Protein AF-A0AAD5LZR6-F1 (afdb_monomer_lite)

Sequence (136 aa):
MAESAGSSNFSVKAETAQLLGVPLQDGDALDEGQDKSFVRVVYGVLVENWEAWSNVLRLIKARTTTKQEEDFILHALRSVRGGDTVVRTYISQAIQFASQFKKRSLVKQLEGLRRELSPARVDGSPRKPAPIKTTD

Radius of gyration: 21.36 Å; chains: 1; bounding box: 67×51×61 Å

Structure (mmCIF, N/CA/C/O backbone):
data_AF-A0AAD5LZR6-F1
#
_entry.id   AF-A0AAD5LZR6-F1
#
loop_
_atom_site.group_PDB
_atom_site.id
_atom_site.type_symbol
_atom_site.label_atom_id
_atom_site.label_alt_id
_atom_site.label_comp_id
_atom_site.label_asym_id
_atom_site.label_entity_id
_atom_site.label_seq_id
_atom_site.pdbx_PDB_ins_code
_atom_site.Cartn_x
_atom_site.Cartn_y
_atom_site.Cartn_z
_atom_site.occupancy
_atom_site.B_iso_or_equiv
_atom_site.auth_seq_id
_atom_site.auth_comp_id
_atom_site.auth_asym_id
_atom_site.auth_atom_id
_atom_site.pdbx_PDB_model_num
ATOM 1 N N . MET A 1 1 ? 40.671 -14.059 -6.124 1.00 38.19 1 MET A N 1
ATOM 2 C CA . MET A 1 1 ? 39.637 -14.626 -5.233 1.00 38.19 1 MET A CA 1
ATOM 3 C C . MET A 1 1 ? 38.531 -13.585 -5.131 1.00 38.19 1 MET A C 1
ATOM 5 O O . MET A 1 1 ? 38.634 -12.677 -4.322 1.00 38.19 1 MET A O 1
ATOM 9 N N . ALA A 1 2 ? 37.591 -13.593 -6.076 1.00 47.00 2 ALA A N 1
ATOM 10 C CA . ALA A 1 2 ? 36.670 -12.476 -6.285 1.00 47.00 2 ALA A CA 1
ATOM 11 C C . ALA A 1 2 ? 35.298 -12.969 -6.753 1.00 47.00 2 ALA A C 1
ATOM 13 O O . ALA A 1 2 ? 34.843 -12.557 -7.804 1.00 47.00 2 ALA A O 1
ATOM 14 N N . GLU A 1 3 ? 34.642 -13.856 -6.005 1.00 46.31 3 GLU A N 1
ATOM 15 C CA . GLU A 1 3 ? 33.280 -14.293 -6.338 1.00 46.31 3 GLU A CA 1
ATOM 16 C C . GLU A 1 3 ? 32.497 -14.571 -5.053 1.00 46.31 3 GLU A C 1
ATOM 18 O O . GLU A 1 3 ? 32.676 -15.601 -4.415 1.00 46.31 3 GLU A O 1
ATOM 23 N N . SER A 1 4 ? 31.671 -13.606 -4.634 1.00 43.00 4 SER A N 1
ATOM 24 C CA . SER A 1 4 ? 30.551 -13.844 -3.699 1.00 43.00 4 SER A CA 1
ATOM 25 C C . SER A 1 4 ? 29.595 -12.641 -3.601 1.00 43.00 4 SER A C 1
ATOM 27 O O . SER A 1 4 ? 28.419 -12.798 -3.294 1.00 43.00 4 SER A O 1
ATOM 29 N N . ALA A 1 5 ? 30.043 -11.424 -3.940 1.00 45.84 5 ALA A N 1
ATOM 30 C CA . ALA A 1 5 ? 29.214 -10.216 -3.809 1.00 45.84 5 ALA A CA 1
ATOM 31 C C . ALA A 1 5 ? 28.156 -10.018 -4.924 1.00 45.84 5 ALA A C 1
ATOM 33 O O . ALA A 1 5 ? 27.220 -9.240 -4.745 1.00 45.84 5 ALA A O 1
ATOM 34 N N . GLY A 1 6 ? 28.282 -10.695 -6.073 1.00 41.94 6 GLY A N 1
ATOM 35 C CA . GLY A 1 6 ? 27.325 -10.578 -7.188 1.00 41.94 6 GLY A CA 1
ATOM 36 C C . GLY A 1 6 ? 26.045 -11.400 -6.994 1.00 41.94 6 GLY A C 1
ATOM 37 O O . GLY A 1 6 ? 24.955 -10.938 -7.323 1.00 41.94 6 GLY A O 1
ATOM 38 N N . SER A 1 7 ? 26.167 -12.584 -6.388 1.00 44.84 7 SER A N 1
ATOM 39 C CA . SER A 1 7 ? 25.058 -13.535 -6.216 1.00 44.84 7 SER A CA 1
ATOM 40 C C . SER A 1 7 ? 23.994 -13.029 -5.233 1.00 44.84 7 SER A C 1
ATOM 42 O O . SER A 1 7 ? 22.795 -13.123 -5.492 1.00 44.84 7 SER A O 1
ATOM 44 N N . SER A 1 8 ? 24.414 -12.383 -4.141 1.00 48.88 8 SER A N 1
ATOM 45 C CA . SER A 1 8 ? 23.493 -11.834 -3.138 1.00 48.88 8 SER A CA 1
ATOM 46 C C . SER A 1 8 ? 22.692 -10.634 -3.655 1.00 48.88 8 SER A C 1
ATOM 48 O O . SER A 1 8 ? 21.490 -10.545 -3.416 1.00 48.88 8 SER A O 1
ATOM 50 N N . ASN A 1 9 ? 23.320 -9.734 -4.416 1.00 46.69 9 ASN A N 1
ATOM 51 C CA . ASN A 1 9 ? 22.634 -8.583 -5.010 1.00 46.69 9 ASN A CA 1
ATOM 52 C C . ASN A 1 9 ? 21.669 -8.996 -6.127 1.00 46.69 9 ASN A C 1
ATOM 54 O O . ASN A 1 9 ? 20.593 -8.412 -6.249 1.00 46.69 9 ASN A O 1
ATOM 58 N N . PHE A 1 10 ? 22.030 -10.011 -6.917 1.00 49.50 10 PHE A N 1
ATOM 59 C CA . PHE A 1 10 ? 21.126 -10.602 -7.899 1.00 49.50 10 PHE A CA 1
ATOM 60 C C . PHE A 1 10 ? 19.915 -11.246 -7.214 1.00 49.50 10 PHE A C 1
ATOM 62 O O . PHE A 1 10 ? 18.789 -11.007 -7.634 1.00 49.50 10 PHE A O 1
ATOM 69 N N . SER A 1 11 ? 20.123 -11.953 -6.096 1.00 54.47 11 SER A N 1
ATOM 70 C CA . SER A 1 11 ? 19.040 -12.544 -5.301 1.00 54.47 11 SER A CA 1
ATOM 71 C C . SER A 1 11 ? 18.054 -11.495 -4.778 1.00 54.47 11 SER A C 1
ATOM 73 O O . SER A 1 11 ? 16.852 -11.670 -4.935 1.00 54.47 11 SER A O 1
ATOM 75 N N . VAL A 1 12 ? 18.531 -10.381 -4.209 1.00 54.06 12 VAL A N 1
ATOM 76 C CA . VAL A 1 12 ? 17.652 -9.314 -3.687 1.00 54.06 12 VAL A CA 1
ATOM 77 C C . VAL A 1 12 ? 16.906 -8.596 -4.817 1.00 54.06 12 VAL A C 1
ATOM 79 O O . VAL A 1 12 ? 15.724 -8.269 -4.679 1.00 54.06 12 VAL A O 1
ATOM 82 N N . LYS A 1 13 ? 17.566 -8.369 -5.961 1.00 57.88 13 LYS A N 1
ATOM 83 C CA . LYS A 1 13 ? 16.939 -7.784 -7.156 1.00 57.88 13 LYS A CA 1
ATOM 84 C C . LYS A 1 13 ? 15.879 -8.710 -7.752 1.00 57.88 13 LYS A C 1
ATOM 86 O O . LYS A 1 13 ? 14.790 -8.236 -8.052 1.00 57.88 13 LYS A O 1
ATOM 91 N N . ALA A 1 14 ? 16.171 -10.003 -7.876 1.00 58.84 14 ALA A N 1
ATOM 92 C CA . ALA A 1 14 ? 15.251 -11.021 -8.374 1.00 58.84 14 ALA A CA 1
ATOM 93 C C . ALA A 1 14 ? 14.060 -11.235 -7.424 1.00 58.84 14 ALA A C 1
ATOM 95 O O . ALA A 1 14 ? 12.917 -11.348 -7.860 1.00 58.84 14 ALA A O 1
ATOM 96 N N . GLU A 1 15 ? 14.293 -11.208 -6.114 1.00 57.34 15 GLU A N 1
ATOM 97 C CA . GLU A 1 15 ? 13.223 -11.283 -5.122 1.00 57.34 15 GLU A CA 1
ATOM 98 C C . GLU A 1 15 ? 12.314 -10.054 -5.216 1.00 57.34 15 GLU A C 1
ATOM 100 O O . GLU A 1 15 ? 11.104 -10.202 -5.339 1.00 57.34 15 GLU A O 1
ATOM 105 N N . THR A 1 16 ? 12.883 -8.845 -5.278 1.00 58.16 16 THR A N 1
ATOM 106 C CA . THR A 1 16 ? 12.128 -7.587 -5.437 1.00 58.16 16 THR A CA 1
ATOM 107 C C . THR A 1 16 ? 11.372 -7.536 -6.772 1.00 58.16 16 THR A C 1
ATOM 109 O O . THR A 1 16 ? 10.249 -7.039 -6.831 1.00 58.16 16 THR A O 1
ATOM 112 N N . ALA A 1 17 ? 11.962 -8.084 -7.835 1.00 58.69 17 ALA A N 1
ATOM 113 C CA . ALA A 1 17 ? 11.369 -8.222 -9.161 1.00 58.69 17 ALA A CA 1
ATOM 114 C C . ALA A 1 17 ? 10.127 -9.108 -9.163 1.00 58.69 17 ALA A C 1
ATOM 116 O O . ALA A 1 17 ? 9.068 -8.678 -9.619 1.00 58.69 17 ALA A O 1
ATOM 117 N N . GLN A 1 18 ? 10.249 -10.322 -8.613 1.00 61.00 18 GLN A N 1
ATOM 118 C CA . GLN A 1 18 ? 9.121 -11.230 -8.430 1.00 61.00 18 GLN A CA 1
ATOM 119 C C . GLN A 1 18 ? 8.074 -10.608 -7.520 1.00 61.00 18 GLN A C 1
ATOM 121 O O . GLN A 1 18 ? 6.880 -10.726 -7.788 1.00 61.00 18 GLN A O 1
ATOM 126 N N . LEU A 1 19 ? 8.516 -9.899 -6.477 1.00 59.97 19 LEU A N 1
ATOM 127 C CA . LEU A 1 19 ? 7.617 -9.221 -5.566 1.00 59.97 19 LEU A CA 1
ATOM 128 C C . LEU A 1 19 ? 6.781 -8.191 -6.316 1.00 59.97 19 LEU A C 1
ATOM 130 O O . LEU A 1 19 ? 5.572 -8.208 -6.173 1.00 59.97 19 LEU A O 1
ATOM 134 N N . LEU A 1 20 ? 7.380 -7.357 -7.166 1.00 58.91 20 LEU A N 1
ATOM 135 C CA . LEU A 1 20 ? 6.686 -6.375 -8.014 1.00 58.91 20 LEU A CA 1
ATOM 136 C C .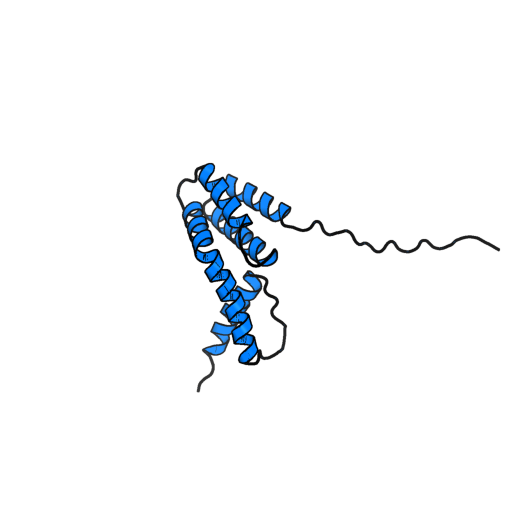 LEU A 1 20 ? 6.034 -7.000 -9.268 1.00 58.91 20 LEU A C 1
ATOM 138 O O . LEU A 1 20 ? 5.424 -6.291 -10.067 1.00 58.91 20 LEU A O 1
ATOM 142 N N . GLY A 1 21 ? 6.167 -8.322 -9.421 1.00 52.91 21 GLY A N 1
ATOM 143 C CA . GLY A 1 21 ? 5.734 -9.155 -10.540 1.00 52.91 21 GLY A CA 1
ATOM 144 C C . GLY A 1 21 ? 6.173 -8.655 -11.912 1.00 52.91 21 GLY A C 1
ATOM 145 O O . GLY A 1 21 ? 5.437 -8.739 -12.898 1.00 52.91 21 GLY A O 1
ATOM 146 N N . VAL A 1 22 ? 7.409 -8.167 -11.960 1.00 58.50 22 VAL A N 1
ATOM 147 C CA . VAL A 1 22 ? 8.140 -7.986 -13.206 1.00 58.50 22 VAL A CA 1
ATOM 148 C C . VAL A 1 22 ? 8.670 -9.366 -13.618 1.00 58.50 22 VAL A C 1
ATOM 150 O O . VAL A 1 22 ? 9.340 -10.013 -12.809 1.00 58.50 22 VAL A O 1
ATOM 153 N N . PRO A 1 23 ? 8.352 -9.863 -14.828 1.00 53.41 23 PRO A N 1
ATOM 154 C CA . PRO A 1 23 ? 8.789 -11.182 -15.262 1.00 53.41 23 PRO A CA 1
ATOM 155 C C . PRO A 1 23 ? 10.317 -11.223 -15.356 1.00 53.41 23 PRO A C 1
ATOM 157 O O . PRO A 1 23 ? 10.922 -10.474 -16.120 1.00 53.41 23 PRO A O 1
ATOM 160 N N . LEU A 1 24 ? 10.927 -12.109 -14.573 1.00 54.97 24 LEU A N 1
ATOM 161 C CA . LEU A 1 24 ? 12.315 -12.515 -14.746 1.00 54.97 24 LEU A CA 1
ATOM 162 C C . LEU A 1 24 ? 12.316 -13.606 -15.818 1.00 54.97 24 LEU A C 1
ATOM 164 O O . LEU A 1 24 ? 11.657 -14.627 -15.639 1.00 54.97 24 LEU A O 1
ATOM 168 N N . GLN A 1 25 ? 12.975 -13.383 -16.953 1.00 53.47 25 GLN A N 1
ATOM 169 C CA . GLN A 1 25 ? 13.182 -14.465 -17.913 1.00 53.47 25 GLN A CA 1
ATOM 170 C C . GLN A 1 25 ? 14.201 -15.442 -17.324 1.00 53.47 25 GLN A C 1
ATOM 172 O O . GLN A 1 25 ? 15.326 -15.057 -17.005 1.00 53.47 25 GLN A O 1
ATOM 177 N N . ASP A 1 26 ? 13.786 -16.696 -17.148 1.00 49.09 26 ASP A N 1
ATOM 178 C CA . ASP A 1 26 ? 14.670 -17.777 -16.732 1.00 49.09 26 ASP A CA 1
ATOM 179 C C . ASP A 1 26 ? 15.717 -18.024 -17.825 1.00 49.09 26 ASP A C 1
ATOM 181 O O . ASP A 1 26 ? 15.388 -18.450 -18.932 1.00 49.09 26 ASP A O 1
ATOM 185 N N . GLY A 1 27 ? 16.987 -17.799 -17.495 1.00 45.69 27 GLY A N 1
ATOM 186 C CA . GLY A 1 27 ? 18.091 -18.457 -18.191 1.00 45.69 27 GLY A CA 1
ATOM 187 C C . GLY A 1 27 ? 18.914 -17.637 -19.176 1.00 45.69 27 GLY A C 1
ATOM 188 O O . GLY A 1 27 ? 19.779 -18.237 -19.806 1.00 45.69 27 GLY A O 1
ATOM 189 N N . ASP A 1 28 ? 18.743 -16.320 -19.276 1.00 39.72 28 ASP A N 1
ATOM 190 C CA . ASP A 1 28 ? 19.731 -15.493 -19.975 1.00 39.72 28 ASP A CA 1
ATOM 191 C C . ASP A 1 28 ? 20.542 -14.708 -18.951 1.00 39.72 28 ASP A C 1
ATOM 193 O O . ASP A 1 28 ? 19.991 -14.025 -18.081 1.00 39.72 28 ASP A O 1
ATOM 197 N N . ALA A 1 29 ? 21.866 -14.836 -19.018 1.00 45.78 29 ALA A N 1
ATOM 198 C CA . ALA A 1 29 ? 22.741 -13.887 -18.360 1.00 45.78 29 ALA A CA 1
ATOM 199 C C . ALA A 1 29 ? 22.366 -12.517 -18.931 1.00 45.78 29 ALA A C 1
ATOM 201 O O . ALA A 1 29 ? 22.674 -12.233 -20.085 1.00 45.78 29 ALA A O 1
ATOM 202 N N . LEU A 1 30 ? 21.615 -11.724 -18.156 1.00 45.47 30 LEU A N 1
ATOM 203 C CA . LEU A 1 30 ? 21.194 -10.384 -18.540 1.00 45.47 30 LEU A CA 1
ATOM 204 C C . LEU A 1 30 ? 22.454 -9.611 -18.912 1.00 45.47 30 LEU A C 1
ATOM 206 O O . LEU A 1 30 ? 23.232 -9.217 -18.043 1.00 45.47 30 LEU A O 1
ATOM 210 N N . ASP A 1 31 ? 22.654 -9.438 -20.216 1.00 44.50 31 ASP A N 1
ATOM 211 C CA . ASP A 1 31 ? 23.686 -8.584 -20.776 1.00 44.50 31 ASP A CA 1
ATOM 212 C C . ASP A 1 31 ? 23.640 -7.241 -20.027 1.00 44.50 31 ASP A C 1
ATOM 214 O O . ASP A 1 31 ? 22.550 -6.721 -19.752 1.00 44.50 31 ASP A O 1
ATOM 218 N N . GLU A 1 32 ? 24.790 -6.679 -19.640 1.00 49.16 32 GLU A N 1
ATOM 219 C CA . GLU A 1 32 ? 24.881 -5.512 -18.736 1.00 49.16 32 GLU A CA 1
ATOM 220 C C . GLU A 1 32 ? 24.040 -4.299 -19.205 1.00 49.16 32 GLU A C 1
ATOM 222 O O . GLU A 1 32 ? 23.767 -3.376 -18.428 1.00 49.16 32 GLU A O 1
ATOM 227 N N . GLY A 1 33 ? 23.620 -4.275 -20.475 1.00 49.25 33 GLY A N 1
ATOM 228 C CA . GLY A 1 33 ? 22.672 -3.314 -21.040 1.00 49.25 33 GLY A CA 1
ATOM 229 C C . GLY A 1 33 ? 21.200 -3.535 -20.654 1.00 49.25 33 GLY A C 1
ATOM 230 O O . GLY A 1 33 ? 20.494 -2.556 -20.397 1.00 49.25 33 GLY A O 1
ATOM 231 N N . GLN A 1 34 ? 20.722 -4.781 -20.565 1.00 46.78 34 GLN A N 1
ATOM 232 C CA . GLN A 1 34 ? 19.340 -5.097 -20.176 1.00 46.78 34 GLN A CA 1
ATOM 233 C C . GLN A 1 34 ? 19.130 -5.042 -18.662 1.00 46.78 34 GLN A C 1
ATOM 235 O O . GLN A 1 34 ? 18.085 -4.564 -18.213 1.00 46.78 34 GLN A O 1
ATOM 240 N N . ASP A 1 35 ? 20.142 -5.411 -17.873 1.00 50.03 35 ASP A N 1
ATOM 241 C CA . ASP A 1 35 ? 20.082 -5.329 -16.408 1.00 50.03 35 ASP A CA 1
ATOM 242 C C . ASP A 1 35 ? 19.899 -3.868 -15.936 1.00 50.03 35 ASP A C 1
ATOM 244 O O . ASP A 1 35 ? 19.128 -3.568 -15.023 1.00 50.03 35 ASP A O 1
ATOM 248 N N . LYS A 1 36 ? 20.498 -2.901 -16.651 1.00 52.84 36 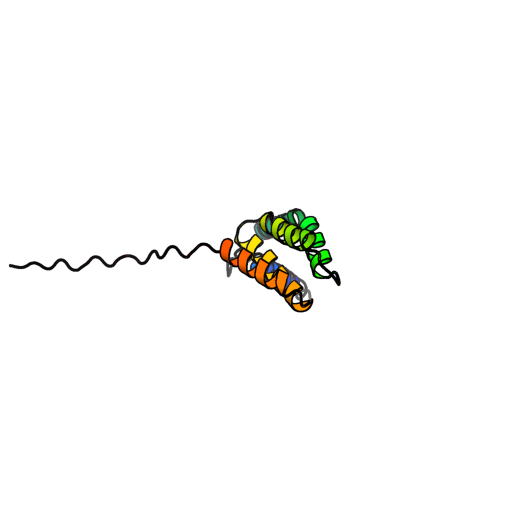LYS A N 1
ATOM 249 C CA . LYS A 1 36 ? 20.284 -1.459 -16.416 1.00 52.84 36 LYS A CA 1
ATOM 250 C C . LYS A 1 36 ? 18.855 -1.012 -16.729 1.00 52.84 36 LYS A C 1
ATOM 252 O O . LYS A 1 36 ? 18.336 -0.139 -16.034 1.00 52.84 36 LYS A O 1
ATOM 257 N N . SER A 1 37 ? 18.229 -1.580 -17.761 1.00 63.69 37 SER A N 1
ATOM 258 C CA . SER A 1 37 ? 16.843 -1.272 -18.142 1.00 63.69 37 SER A CA 1
ATOM 259 C C . SER A 1 37 ? 15.861 -1.828 -17.110 1.00 63.69 37 SER A C 1
ATOM 261 O O . SER A 1 37 ? 15.005 -1.102 -16.608 1.00 63.69 37 SER A O 1
ATOM 263 N N . PHE A 1 38 ? 16.061 -3.083 -16.705 1.00 62.00 38 PHE A N 1
ATOM 264 C CA . PHE A 1 38 ? 15.259 -3.764 -15.696 1.00 62.00 38 PHE A CA 1
ATOM 265 C C . PHE A 1 38 ? 15.302 -3.047 -14.337 1.00 62.00 38 PHE A C 1
ATOM 267 O O . PHE A 1 38 ? 14.269 -2.676 -13.774 1.00 62.00 38 PHE A O 1
ATOM 274 N N . VAL A 1 39 ? 16.514 -2.770 -13.845 1.00 65.44 39 VAL A N 1
ATOM 275 C CA . VAL A 1 39 ? 16.732 -2.024 -12.601 1.00 65.44 39 VAL A CA 1
ATOM 276 C C . VAL A 1 39 ? 16.090 -0.639 -12.700 1.00 65.44 39 VAL A C 1
ATOM 278 O O . VAL A 1 39 ? 15.416 -0.218 -11.766 1.00 65.44 39 VAL A O 1
ATOM 281 N N . ARG A 1 40 ? 16.206 0.056 -13.838 1.00 69.62 40 ARG A N 1
ATOM 282 C CA . ARG A 1 40 ? 15.573 1.369 -14.030 1.00 69.62 40 ARG A CA 1
ATOM 283 C C . ARG A 1 40 ? 14.045 1.306 -13.952 1.00 69.62 40 ARG A C 1
ATOM 285 O O . ARG A 1 40 ? 13.459 2.215 -13.373 1.00 69.62 40 ARG A O 1
ATOM 292 N N . VAL A 1 41 ? 13.407 0.257 -14.474 1.00 69.88 41 VAL A N 1
ATOM 293 C CA . VAL A 1 41 ? 11.946 0.072 -14.376 1.00 69.88 41 VAL A CA 1
ATOM 294 C C . VAL A 1 41 ? 11.524 -0.175 -12.928 1.00 69.88 41 VAL A C 1
ATOM 296 O O . VAL A 1 41 ? 10.627 0.503 -12.432 1.00 69.88 41 VAL A O 1
ATOM 299 N N . VAL A 1 42 ? 12.205 -1.080 -12.220 1.00 71.56 42 VAL A N 1
ATOM 300 C CA . VAL A 1 42 ? 11.916 -1.374 -10.806 1.00 71.56 42 VAL A CA 1
ATOM 301 C C . VAL A 1 42 ? 12.123 -0.139 -9.929 1.00 71.56 42 VAL A C 1
ATOM 303 O O . VAL A 1 42 ? 11.241 0.225 -9.153 1.00 71.56 42 VAL A O 1
ATOM 306 N N . TYR A 1 43 ? 13.258 0.549 -10.076 1.00 74.81 43 TYR A N 1
ATOM 307 C CA . TYR A 1 43 ? 13.519 1.785 -9.340 1.00 74.81 43 TYR A CA 1
ATOM 308 C C . TYR A 1 43 ? 12.548 2.901 -9.722 1.00 74.81 43 TYR A C 1
ATOM 310 O O . TYR A 1 43 ? 12.134 3.643 -8.840 1.00 74.81 43 TYR A O 1
ATOM 318 N N . GLY A 1 44 ? 12.148 3.007 -10.992 1.00 78.19 44 GLY A N 1
ATOM 319 C CA . GLY A 1 44 ? 11.141 3.968 -11.439 1.00 78.19 44 GLY A CA 1
ATOM 320 C C . GLY A 1 44 ? 9.813 3.762 -10.716 1.00 78.19 44 GLY A C 1
ATOM 321 O O . GLY A 1 44 ? 9.312 4.683 -10.081 1.00 78.19 44 GLY A O 1
ATOM 322 N N . VAL A 1 45 ? 9.309 2.526 -10.699 1.00 81.31 45 VAL A N 1
ATOM 323 C CA . VAL A 1 45 ? 8.091 2.161 -9.959 1.00 81.31 45 VAL A CA 1
ATOM 324 C C . VAL A 1 45 ? 8.231 2.468 -8.466 1.00 81.31 45 VAL A C 1
ATOM 326 O O . VAL A 1 45 ? 7.328 3.057 -7.872 1.00 81.31 45 VAL A O 1
ATOM 329 N N . LEU A 1 46 ? 9.352 2.104 -7.840 1.00 80.88 46 LEU A N 1
ATOM 330 C CA . LEU A 1 46 ? 9.562 2.356 -6.413 1.00 80.88 46 LEU A CA 1
ATOM 331 C C . LEU A 1 46 ? 9.611 3.854 -6.091 1.00 80.88 46 LEU A C 1
ATOM 333 O O . LEU A 1 46 ? 8.975 4.278 -5.131 1.00 80.88 46 LEU A O 1
ATOM 337 N N . VAL A 1 47 ? 10.338 4.646 -6.883 1.00 84.94 47 VAL A N 1
ATOM 338 C CA . VAL A 1 47 ? 10.487 6.097 -6.691 1.00 84.94 47 VAL A CA 1
ATOM 339 C C . VAL A 1 47 ? 9.163 6.819 -6.925 1.00 84.94 47 VAL A C 1
ATOM 341 O O . VAL A 1 47 ? 8.781 7.658 -6.112 1.00 84.94 47 VAL A O 1
ATOM 344 N N . GLU A 1 48 ? 8.432 6.465 -7.984 1.00 87.12 48 GLU A N 1
ATOM 345 C CA . GLU A 1 48 ? 7.140 7.080 -8.308 1.00 87.12 48 GLU A CA 1
ATOM 346 C C . GLU A 1 48 ? 6.079 6.835 -7.232 1.00 87.12 48 GLU A C 1
ATOM 348 O O . GLU A 1 48 ? 5.220 7.685 -7.005 1.00 87.12 48 GLU A O 1
ATOM 353 N N . ASN A 1 49 ? 6.141 5.689 -6.551 1.00 89.69 49 ASN A N 1
ATOM 354 C CA . ASN A 1 49 ? 5.174 5.318 -5.520 1.00 89.69 49 ASN A CA 1
ATOM 355 C C . ASN A 1 49 ? 5.683 5.551 -4.087 1.00 89.69 49 ASN A C 1
ATOM 357 O O . ASN A 1 49 ? 4.928 5.336 -3.136 1.00 89.69 49 ASN A O 1
ATOM 361 N N . TRP A 1 50 ? 6.940 5.972 -3.900 1.00 88.12 50 TRP A N 1
ATOM 362 C CA . TRP A 1 50 ? 7.621 5.947 -2.597 1.00 88.12 50 TRP A CA 1
ATOM 363 C C . TRP A 1 50 ? 6.906 6.791 -1.534 1.00 88.12 50 TRP A C 1
ATOM 365 O O . TRP A 1 50 ? 6.768 6.361 -0.387 1.00 88.12 50 TRP A O 1
ATOM 375 N N . GLU A 1 51 ? 6.433 7.980 -1.910 1.00 89.88 51 GLU A N 1
ATOM 376 C CA . GLU A 1 51 ? 5.823 8.936 -0.986 1.00 89.88 51 GLU A CA 1
ATOM 377 C C . GLU A 1 51 ? 4.449 8.440 -0.526 1.00 89.88 51 GLU A C 1
ATOM 379 O O . GLU A 1 51 ? 4.156 8.383 0.673 1.00 89.88 51 GLU A O 1
ATOM 384 N N . ALA A 1 52 ? 3.627 7.999 -1.483 1.00 90.38 52 ALA A N 1
ATOM 385 C CA . ALA A 1 52 ? 2.329 7.398 -1.206 1.00 90.38 52 ALA A CA 1
ATOM 386 C C . ALA A 1 52 ? 2.489 6.149 -0.329 1.00 90.38 52 ALA A C 1
ATOM 388 O O . ALA A 1 52 ? 1.812 6.012 0.693 1.00 90.38 52 ALA A O 1
ATOM 389 N N . TRP A 1 53 ? 3.438 5.274 -0.671 1.00 92.88 53 TRP A N 1
ATOM 390 C CA . TRP A 1 53 ? 3.699 4.055 0.083 1.00 92.88 53 TRP A CA 1
ATOM 391 C C . TRP A 1 53 ? 4.205 4.324 1.501 1.00 92.88 53 TRP A C 1
ATOM 393 O O . TRP A 1 53 ? 3.741 3.697 2.455 1.00 92.88 53 TRP A O 1
ATOM 403 N N . SER A 1 54 ? 5.096 5.300 1.676 1.00 90.50 54 SER A N 1
ATOM 404 C CA . SER A 1 54 ? 5.597 5.690 2.997 1.00 90.50 54 SER A CA 1
ATOM 405 C C . SER A 1 54 ? 4.474 6.195 3.901 1.00 90.50 54 SER A C 1
ATOM 407 O O . SER A 1 54 ? 4.402 5.817 5.074 1.00 90.50 54 SER A O 1
ATOM 409 N N . ASN A 1 55 ? 3.547 6.984 3.352 1.00 93.38 55 ASN A N 1
ATOM 410 C CA . ASN A 1 55 ? 2.366 7.437 4.082 1.00 93.38 55 ASN A CA 1
ATOM 411 C C . ASN A 1 55 ? 1.429 6.280 4.442 1.00 93.38 55 ASN A C 1
ATOM 413 O O . ASN A 1 55 ? 0.994 6.193 5.592 1.00 93.38 55 ASN A O 1
ATOM 417 N N . VAL A 1 56 ? 1.178 5.355 3.512 1.00 94.31 56 VAL A N 1
ATOM 418 C CA . VAL A 1 56 ? 0.389 4.141 3.779 1.00 94.31 56 VAL A CA 1
ATOM 419 C C . VAL A 1 56 ? 1.000 3.335 4.927 1.00 94.31 56 VAL A C 1
ATOM 421 O O . VAL A 1 56 ? 0.309 3.022 5.898 1.00 94.31 56 VAL A O 1
ATOM 424 N N . LEU A 1 57 ? 2.305 3.056 4.877 1.00 93.50 57 LEU A N 1
ATOM 425 C CA . LEU A 1 57 ? 2.995 2.317 5.935 1.00 93.50 57 LEU A CA 1
ATOM 426 C C . LEU A 1 57 ? 2.913 3.027 7.287 1.00 93.50 57 LEU A C 1
ATOM 428 O O . LEU A 1 57 ? 2.669 2.378 8.305 1.00 93.50 57 LEU A O 1
ATOM 432 N N . ARG A 1 58 ? 3.097 4.352 7.312 1.00 94.69 58 ARG A N 1
ATOM 433 C CA . ARG A 1 58 ? 2.996 5.152 8.539 1.00 94.69 58 ARG A CA 1
ATOM 434 C C . ARG A 1 58 ? 1.606 5.037 9.168 1.00 94.69 58 ARG A C 1
ATOM 436 O O . ARG A 1 58 ? 1.507 4.832 10.376 1.00 94.69 58 ARG A O 1
ATOM 443 N N . LEU A 1 59 ? 0.549 5.129 8.363 1.00 94.62 59 LEU A N 1
ATOM 444 C CA . LEU A 1 59 ? -0.838 5.056 8.833 1.00 94.62 59 LEU A CA 1
ATOM 445 C C . LEU A 1 59 ? -1.236 3.646 9.291 1.00 94.62 59 LEU A C 1
ATOM 447 O O . LEU A 1 59 ? -1.942 3.502 10.289 1.00 94.62 59 LEU A O 1
ATOM 451 N N . ILE A 1 60 ? -0.740 2.599 8.622 1.00 92.94 60 ILE A N 1
ATOM 452 C CA . ILE A 1 60 ? -0.962 1.208 9.048 1.00 92.94 60 ILE A CA 1
ATOM 453 C C . ILE A 1 60 ? -0.292 0.937 10.403 1.00 92.94 60 ILE A C 1
ATOM 455 O O . ILE A 1 60 ? -0.885 0.295 11.272 1.00 92.94 60 ILE A O 1
ATOM 459 N N . LYS A 1 61 ? 0.933 1.446 10.591 1.00 92.31 61 LYS A N 1
ATOM 460 C CA . LYS A 1 61 ? 1.716 1.291 11.827 1.00 92.31 61 LYS A CA 1
ATOM 461 C C . LYS A 1 61 ? 1.185 2.127 12.993 1.00 92.31 61 LYS A C 1
ATOM 463 O O . LYS A 1 61 ? 1.515 1.838 14.143 1.00 92.31 61 LYS A O 1
ATOM 468 N N . ALA A 1 62 ? 0.390 3.163 12.727 1.00 92.12 62 ALA A N 1
ATOM 469 C CA . ALA A 1 62 ? -0.166 4.020 13.766 1.00 92.12 62 ALA A CA 1
ATOM 470 C C . ALA A 1 62 ? -1.041 3.214 14.741 1.00 92.12 62 ALA A C 1
ATOM 472 O O . ALA A 1 62 ? -1.751 2.286 14.352 1.00 92.12 62 ALA A O 1
ATOM 473 N N . ARG A 1 63 ? -1.032 3.571 16.033 1.00 86.25 63 ARG A N 1
ATOM 474 C CA . ARG A 1 63 ? -1.796 2.845 17.069 1.00 86.25 63 ARG A CA 1
ATOM 475 C C . ARG A 1 63 ? -3.298 2.846 16.780 1.00 86.25 63 ARG A C 1
ATOM 477 O O . ARG A 1 63 ? -3.966 1.825 16.928 1.00 86.25 63 ARG A O 1
ATOM 484 N N . THR A 1 64 ? -3.812 3.976 16.316 1.00 87.06 64 THR A N 1
ATOM 485 C CA . THR A 1 64 ? -5.196 4.140 15.864 1.00 87.06 64 THR A CA 1
ATOM 486 C C . THR A 1 64 ? -5.186 4.625 14.422 1.00 87.06 64 THR A C 1
ATOM 488 O O . THR A 1 64 ? -4.205 5.217 13.983 1.00 87.06 64 THR A O 1
ATOM 491 N N . THR A 1 65 ? -6.232 4.278 13.683 1.00 89.88 65 THR A N 1
ATOM 492 C CA . THR A 1 65 ? -6.432 4.703 12.297 1.00 89.88 65 THR A CA 1
ATOM 493 C C . THR A 1 65 ? -7.889 5.116 12.204 1.00 89.88 65 THR A C 1
ATOM 495 O O . THR A 1 65 ? -8.775 4.354 12.594 1.00 89.88 65 THR A O 1
ATOM 498 N N . THR A 1 66 ? -8.132 6.348 11.790 1.00 92.94 66 THR A N 1
ATOM 499 C CA . THR A 1 66 ? -9.473 6.885 11.575 1.00 92.94 66 THR A CA 1
ATOM 500 C C . THR A 1 66 ? -10.043 6.369 10.259 1.00 92.94 66 THR A C 1
ATOM 502 O O . THR A 1 66 ? -9.306 5.932 9.377 1.00 92.94 66 THR A O 1
ATOM 505 N N . LYS A 1 67 ? -11.363 6.460 10.084 1.00 91.69 67 LYS A N 1
ATOM 506 C CA . LYS A 1 67 ? -12.011 6.062 8.828 1.00 91.69 67 LYS A CA 1
ATOM 507 C C . LYS A 1 67 ? -11.475 6.847 7.622 1.00 91.69 67 LYS A C 1
ATOM 509 O O . LYS A 1 67 ? -11.220 6.261 6.583 1.00 91.69 67 LYS A O 1
ATOM 514 N N . GLN A 1 68 ? -11.228 8.147 7.792 1.00 92.88 68 GLN A N 1
ATOM 515 C CA . GLN A 1 68 ? -10.647 8.987 6.742 1.00 92.88 68 GLN A CA 1
ATOM 516 C C . GLN A 1 68 ? -9.233 8.528 6.350 1.00 92.88 68 GLN A C 1
ATOM 518 O O . GLN A 1 68 ? -8.871 8.573 5.178 1.00 92.88 68 GLN A O 1
ATOM 523 N N . GLU A 1 69 ? -8.434 8.065 7.313 1.00 93.50 69 GLU A N 1
ATOM 524 C CA . GLU A 1 69 ? -7.111 7.496 7.037 1.00 93.50 69 GLU A CA 1
ATOM 525 C C . GLU A 1 69 ? -7.206 6.116 6.370 1.00 93.50 69 GLU A C 1
ATOM 527 O O . GLU A 1 69 ? -6.398 5.821 5.493 1.00 93.50 69 GLU A O 1
ATOM 532 N N . GLU A 1 70 ? -8.191 5.284 6.733 1.00 93.50 70 GLU A N 1
ATOM 533 C CA . GLU A 1 70 ? -8.473 4.030 6.017 1.00 93.50 70 GLU A CA 1
ATOM 534 C C . GLU A 1 70 ? -8.848 4.310 4.549 1.00 93.50 70 GLU A C 1
ATOM 536 O O . GLU A 1 70 ? -8.261 3.714 3.645 1.00 93.50 70 GLU A O 1
ATOM 541 N N . ASP A 1 71 ? -9.734 5.279 4.301 1.00 94.19 71 ASP A N 1
ATOM 542 C CA . ASP A 1 71 ? -10.134 5.693 2.951 1.00 94.19 71 ASP A CA 1
ATOM 543 C C . ASP A 1 71 ? -8.942 6.244 2.149 1.00 94.19 71 ASP A C 1
ATOM 545 O O . ASP A 1 71 ? -8.760 5.903 0.976 1.00 94.19 71 ASP A O 1
ATOM 549 N N . PHE A 1 72 ? -8.080 7.041 2.792 1.00 94.56 72 PHE A N 1
ATOM 550 C CA . PHE A 1 72 ? -6.837 7.516 2.188 1.00 94.56 72 PHE A CA 1
ATOM 551 C C . PHE A 1 72 ? -5.922 6.353 1.785 1.00 94.56 72 PHE A C 1
ATOM 553 O O . PHE A 1 72 ? -5.401 6.355 0.671 1.00 94.56 72 PHE A O 1
ATOM 560 N N . ILE A 1 73 ? -5.745 5.345 2.650 1.00 94.88 73 ILE A N 1
ATOM 561 C CA . ILE A 1 73 ? -4.923 4.164 2.343 1.00 94.88 73 ILE A CA 1
ATOM 562 C C . ILE A 1 73 ? -5.465 3.439 1.107 1.00 94.88 73 ILE A C 1
ATOM 564 O O . ILE A 1 73 ? -4.696 3.109 0.202 1.00 94.88 73 ILE A O 1
ATOM 568 N N . LEU A 1 74 ? -6.780 3.212 1.038 1.00 95.44 74 LEU A N 1
ATOM 569 C CA . LEU A 1 74 ? -7.400 2.552 -0.113 1.00 95.44 74 LEU A CA 1
ATOM 570 C C . LEU A 1 74 ? -7.221 3.357 -1.402 1.00 95.44 74 LEU A C 1
ATOM 572 O O . LEU A 1 74 ? -6.905 2.788 -2.447 1.00 95.44 74 LEU A O 1
ATOM 576 N N . HIS A 1 75 ? -7.409 4.676 -1.337 1.00 94.31 75 HIS A N 1
ATOM 577 C CA . HIS A 1 75 ? -7.235 5.557 -2.488 1.00 94.31 75 HIS A CA 1
ATOM 578 C C . HIS A 1 75 ? -5.777 5.595 -2.964 1.00 94.31 75 HIS A C 1
ATOM 580 O O . HIS A 1 75 ? -5.511 5.483 -4.162 1.00 94.31 75 HIS A O 1
ATOM 586 N N . ALA A 1 76 ? -4.825 5.705 -2.035 1.00 93.12 76 ALA A N 1
ATOM 587 C CA . ALA A 1 76 ? -3.398 5.680 -2.337 1.00 93.12 76 ALA A CA 1
ATOM 588 C C . ALA A 1 76 ? -3.000 4.378 -3.046 1.00 93.12 76 ALA A C 1
ATOM 590 O O . ALA A 1 76 ? -2.321 4.424 -4.066 1.00 93.12 76 ALA A O 1
ATOM 591 N N . LEU A 1 77 ? -3.489 3.228 -2.569 1.00 92.88 77 LEU A N 1
ATOM 592 C CA . LEU A 1 77 ? -3.207 1.926 -3.180 1.00 92.88 77 LEU A CA 1
ATOM 593 C C . LEU A 1 77 ? -3.840 1.753 -4.564 1.00 92.88 77 LEU A C 1
ATOM 595 O O . LEU A 1 77 ? -3.216 1.160 -5.438 1.00 92.88 77 LEU A O 1
ATOM 599 N N . ARG A 1 78 ? -5.038 2.304 -4.800 1.00 91.25 78 ARG A N 1
ATOM 600 C CA . ARG A 1 78 ? -5.649 2.353 -6.144 1.00 91.25 78 ARG A CA 1
ATOM 601 C C . ARG A 1 78 ? -4.866 3.221 -7.126 1.00 91.25 78 ARG A C 1
ATOM 603 O O . ARG A 1 78 ? -4.949 2.998 -8.326 1.00 91.25 78 ARG A O 1
ATOM 610 N N . SER A 1 79 ? -4.137 4.209 -6.614 1.00 90.31 79 SER A N 1
ATOM 611 C CA . SER A 1 79 ? -3.412 5.200 -7.415 1.00 90.31 79 SER A CA 1
ATOM 612 C C . SER A 1 79 ? -1.961 4.798 -7.697 1.00 90.31 79 SER A C 1
ATOM 614 O O . SER A 1 79 ? -1.215 5.581 -8.286 1.00 90.31 79 SER A O 1
ATOM 616 N N . VAL A 1 80 ? -1.550 3.601 -7.264 1.00 89.81 80 VAL A N 1
ATOM 617 C CA . VAL A 1 80 ? -0.203 3.076 -7.489 1.00 89.81 80 VAL A CA 1
ATOM 618 C C . VAL A 1 80 ? 0.063 2.926 -8.987 1.00 89.81 80 VAL A C 1
ATOM 620 O O . VAL A 1 80 ? -0.735 2.363 -9.736 1.00 89.81 80 VAL A O 1
ATOM 623 N N . ARG A 1 81 ? 1.219 3.421 -9.422 1.00 84.12 81 ARG A N 1
ATOM 624 C CA . ARG A 1 81 ? 1.712 3.311 -10.799 1.00 84.12 81 ARG A CA 1
ATOM 625 C C . ARG A 1 81 ? 2.504 2.020 -10.985 1.00 84.12 81 ARG A C 1
ATOM 627 O O . ARG A 1 81 ? 3.130 1.546 -10.043 1.00 84.12 81 ARG A O 1
ATOM 634 N N . GLY A 1 82 ? 2.520 1.480 -12.204 1.00 78.19 82 GLY A N 1
ATOM 635 C CA . GLY A 1 82 ? 3.274 0.260 -12.540 1.00 78.19 82 GLY A CA 1
ATOM 636 C C . GLY A 1 82 ? 2.422 -0.928 -13.003 1.00 78.19 82 GLY A C 1
ATOM 637 O O . GLY A 1 82 ? 2.957 -2.012 -13.207 1.00 78.19 82 GLY A O 1
ATOM 638 N N . GLY A 1 83 ? 1.114 -0.730 -13.202 1.00 83.94 83 GLY A N 1
ATOM 639 C CA . GLY A 1 83 ? 0.197 -1.748 -13.723 1.00 83.94 83 GLY A CA 1
ATOM 640 C C . GLY A 1 83 ? -0.341 -2.710 -12.660 1.00 83.94 83 GLY A C 1
ATOM 641 O O . GLY A 1 83 ? 0.061 -2.676 -11.496 1.00 83.94 83 GLY A O 1
ATOM 642 N N . ASP A 1 84 ? -1.271 -3.575 -13.070 1.00 83.62 84 ASP A N 1
ATOM 643 C CA . ASP A 1 84 ? -2.070 -4.418 -12.169 1.00 83.62 84 ASP A CA 1
ATOM 644 C C . ASP A 1 84 ? -1.228 -5.270 -11.222 1.00 83.62 84 ASP A C 1
ATOM 646 O O . ASP A 1 84 ? -1.570 -5.434 -10.048 1.00 83.62 84 ASP A O 1
ATOM 650 N N . THR A 1 85 ? -0.122 -5.819 -11.720 1.00 82.88 85 THR A N 1
ATOM 651 C CA . THR A 1 85 ? 0.749 -6.682 -10.927 1.00 82.88 85 THR A CA 1
ATOM 652 C C . THR A 1 85 ? 1.397 -5.913 -9.780 1.00 82.88 85 THR A C 1
ATOM 654 O O . THR A 1 85 ? 1.297 -6.336 -8.630 1.00 82.88 85 THR A O 1
ATOM 657 N N . VAL A 1 86 ? 1.956 -4.733 -10.064 1.00 85.25 86 VAL A N 1
ATOM 658 C CA . VAL A 1 86 ? 2.555 -3.854 -9.053 1.00 85.25 86 VAL A CA 1
ATOM 659 C C . VAL A 1 86 ? 1.508 -3.434 -8.025 1.00 85.25 86 VAL A C 1
ATOM 661 O O . VAL A 1 86 ? 1.728 -3.567 -6.820 1.00 85.25 86 VAL A O 1
ATOM 664 N N . VAL A 1 87 ? 0.333 -2.990 -8.478 1.00 88.69 87 VAL A N 1
ATOM 665 C CA . VAL A 1 87 ? -0.762 -2.566 -7.592 1.00 88.69 87 VAL A CA 1
ATOM 666 C C . VAL A 1 87 ? -1.151 -3.694 -6.625 1.00 88.69 87 VAL A C 1
ATOM 668 O O . VAL A 1 87 ? -1.270 -3.480 -5.415 1.00 88.69 87 VAL A O 1
ATOM 671 N N . ARG A 1 88 ? -1.282 -4.932 -7.117 1.00 88.12 88 ARG A N 1
ATOM 672 C CA . ARG A 1 88 ? -1.596 -6.104 -6.281 1.00 88.12 88 ARG A CA 1
ATOM 673 C C . ARG A 1 88 ? -0.522 -6.428 -5.265 1.00 88.12 88 ARG A C 1
ATOM 675 O O . ARG A 1 88 ? -0.860 -6.875 -4.165 1.00 88.12 88 ARG A 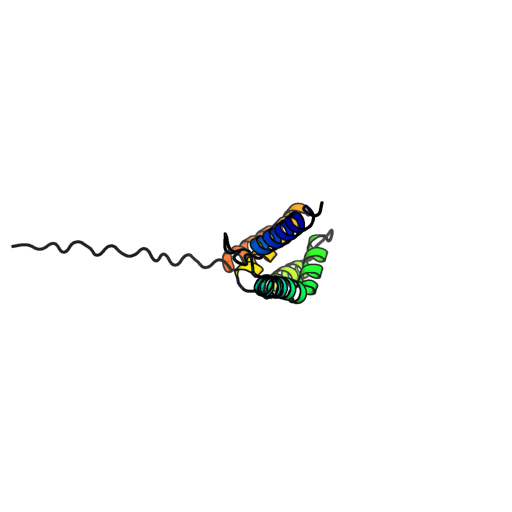O 1
ATOM 682 N N . THR A 1 89 ? 0.739 -6.225 -5.614 1.00 88.75 89 THR A N 1
ATOM 683 C CA . THR A 1 89 ? 1.854 -6.402 -4.688 1.00 88.75 89 THR A CA 1
ATOM 684 C C . THR A 1 89 ? 1.751 -5.427 -3.534 1.00 88.75 89 THR A C 1
ATOM 686 O O . THR A 1 89 ? 1.759 -5.855 -2.379 1.00 88.75 89 THR A O 1
ATOM 689 N N . TYR A 1 90 ? 1.582 -4.136 -3.824 1.00 90.62 90 TYR A N 1
ATOM 690 C CA . TYR A 1 90 ? 1.428 -3.114 -2.789 1.00 90.62 90 TYR A CA 1
ATOM 691 C C . TYR A 1 90 ? 0.224 -3.398 -1.885 1.00 90.62 90 TYR A C 1
ATOM 693 O O . TYR A 1 90 ? 0.336 -3.317 -0.661 1.00 90.62 90 TYR A O 1
ATOM 701 N N . ILE A 1 91 ? -0.906 -3.833 -2.452 1.00 94.25 91 ILE A N 1
ATOM 702 C CA . ILE A 1 91 ? -2.078 -4.238 -1.662 1.00 94.25 91 ILE A CA 1
ATOM 703 C C . ILE A 1 91 ? -1.774 -5.473 -0.805 1.00 94.25 91 ILE A C 1
ATOM 705 O O . ILE A 1 91 ? -2.150 -5.520 0.364 1.00 94.25 91 ILE A O 1
ATOM 709 N N . SER A 1 92 ? -1.076 -6.470 -1.349 1.00 92.75 92 SER A N 1
ATOM 710 C CA . SER A 1 92 ? -0.727 -7.688 -0.608 1.00 92.75 92 SER A CA 1
ATOM 711 C C . SER A 1 92 ? 0.216 -7.390 0.558 1.00 92.75 92 SER A C 1
ATOM 713 O O . SER A 1 92 ? -0.004 -7.893 1.660 1.00 92.75 92 SER A O 1
ATOM 715 N N . GLN A 1 93 ? 1.200 -6.510 0.363 1.00 93.19 93 GLN A N 1
ATOM 716 C CA . GLN A 1 93 ? 2.042 -6.015 1.452 1.00 93.19 93 GLN A CA 1
ATOM 717 C C . GLN A 1 93 ? 1.230 -5.223 2.483 1.00 93.19 93 GLN A C 1
ATOM 719 O O . GLN A 1 93 ? 1.389 -5.432 3.685 1.00 93.19 93 GLN A O 1
ATOM 724 N N . ALA A 1 94 ? 0.322 -4.347 2.040 1.00 94.06 94 ALA A N 1
ATOM 725 C CA . ALA A 1 94 ? -0.536 -3.583 2.942 1.00 94.06 94 ALA A CA 1
ATOM 726 C C . ALA A 1 94 ? -1.400 -4.505 3.818 1.00 94.06 94 ALA A C 1
ATOM 728 O O . ALA A 1 94 ? -1.530 -4.254 5.015 1.00 94.06 94 ALA A O 1
ATOM 729 N N . ILE A 1 95 ? -1.924 -5.606 3.262 1.00 95.56 95 ILE A N 1
ATOM 730 C CA . ILE A 1 95 ? -2.653 -6.639 4.016 1.00 95.56 95 ILE A CA 1
ATOM 731 C C . ILE A 1 95 ? -1.749 -7.279 5.074 1.00 95.56 95 ILE A C 1
ATOM 733 O O . ILE A 1 95 ? -2.166 -7.412 6.226 1.00 95.56 95 ILE A O 1
ATOM 737 N N . GLN A 1 96 ? -0.518 -7.655 4.711 1.00 93.69 96 GLN A N 1
ATOM 738 C CA . GLN A 1 96 ? 0.430 -8.253 5.655 1.00 93.69 96 GLN A CA 1
ATOM 739 C C . GLN A 1 96 ? 0.724 -7.311 6.828 1.00 93.69 96 GLN A C 1
ATOM 741 O O . GLN A 1 96 ? 0.576 -7.714 7.983 1.00 93.69 96 GLN A O 1
ATOM 746 N N . PHE A 1 97 ? 1.049 -6.044 6.555 1.00 92.94 97 PHE A N 1
ATOM 747 C CA . PHE A 1 97 ? 1.280 -5.059 7.612 1.00 92.94 97 PHE A CA 1
ATOM 748 C C . PHE A 1 97 ? 0.015 -4.809 8.442 1.00 92.94 97 PHE A C 1
ATOM 750 O O . PHE A 1 97 ? 0.060 -4.872 9.669 1.00 92.94 97 PHE A O 1
ATOM 757 N N . ALA A 1 98 ? -1.140 -4.591 7.811 1.00 93.38 98 ALA A N 1
ATOM 758 C CA . ALA A 1 98 ? -2.397 -4.362 8.522 1.00 93.38 98 ALA A CA 1
ATOM 759 C C . ALA A 1 98 ? -2.759 -5.541 9.444 1.00 93.38 98 ALA A C 1
ATOM 761 O O . ALA A 1 98 ? -3.210 -5.328 10.573 1.00 93.38 98 ALA A O 1
ATOM 762 N N . SER A 1 99 ? -2.498 -6.775 9.006 1.00 94.00 99 SER A N 1
ATOM 763 C CA . SER A 1 99 ? -2.675 -7.986 9.810 1.00 94.00 99 SER A CA 1
ATOM 764 C C . SER A 1 99 ? -1.739 -8.011 11.024 1.00 94.00 99 SER A C 1
ATOM 766 O O . SER A 1 99 ? -2.206 -8.201 12.151 1.00 94.00 99 SER A O 1
ATOM 768 N N . GLN A 1 100 ? -0.447 -7.716 10.833 1.00 94.38 100 GLN A N 1
ATOM 769 C CA . GLN A 1 100 ? 0.541 -7.631 11.920 1.00 94.38 100 GLN A CA 1
ATOM 770 C C . GLN A 1 100 ? 0.141 -6.607 12.994 1.00 94.38 100 GLN A C 1
ATOM 772 O O . GLN A 1 100 ? 0.231 -6.889 14.189 1.00 94.38 100 GLN A O 1
ATOM 777 N N . PHE A 1 101 ? -0.380 -5.446 12.582 1.00 91.81 101 PHE A N 1
ATOM 778 C CA . PHE A 1 101 ? -0.857 -4.395 13.491 1.00 91.81 101 PHE A CA 1
ATOM 779 C C . PHE A 1 101 ? -2.312 -4.588 13.955 1.00 91.81 101 PHE A C 1
ATOM 781 O O . PHE A 1 101 ? -2.898 -3.688 14.559 1.00 91.81 101 PHE A O 1
ATOM 788 N N . LYS A 1 102 ? -2.904 -5.768 13.715 1.00 91.62 102 LYS A N 1
ATOM 789 C CA . LYS A 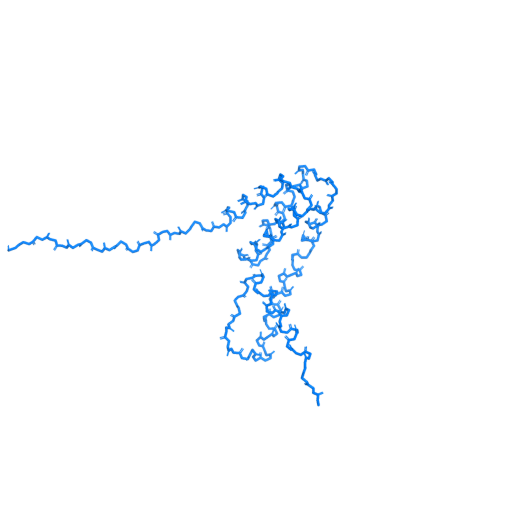1 102 ? -4.260 -6.155 14.150 1.00 91.62 102 LYS A CA 1
ATOM 790 C C . LYS A 1 102 ? -5.371 -5.222 13.631 1.00 91.62 102 LYS A C 1
ATOM 792 O O . LYS A 1 102 ? -6.439 -5.123 14.239 1.00 91.62 102 LYS A O 1
ATOM 797 N N . LYS A 1 103 ? -5.169 -4.577 12.477 1.00 91.00 103 LYS A N 1
ATOM 798 C CA . LYS A 1 103 ? -6.114 -3.662 11.809 1.00 91.00 103 LYS A CA 1
ATOM 799 C C . LYS A 1 103 ? -7.190 -4.434 11.033 1.00 91.00 103 LYS A C 1
ATOM 801 O O . LYS A 1 103 ? -7.254 -4.393 9.809 1.00 91.00 103 LYS A O 1
ATOM 806 N N . ARG A 1 104 ? -8.047 -5.174 11.746 1.00 92.25 104 ARG A N 1
ATOM 807 C CA . ARG A 1 104 ? -9.012 -6.123 11.142 1.00 92.25 104 ARG A CA 1
ATOM 808 C C . ARG A 1 104 ? -9.982 -5.492 10.133 1.00 92.25 104 ARG A C 1
ATOM 810 O O . ARG A 1 104 ? -10.304 -6.140 9.142 1.00 92.25 104 ARG A O 1
ATOM 817 N N . SER A 1 105 ? -10.456 -4.269 10.390 1.00 92.75 105 SER A N 1
ATOM 818 C CA . SER A 1 105 ? -11.333 -3.529 9.462 1.00 92.75 105 SER A CA 1
ATOM 819 C C . SER A 1 105 ? -10.617 -3.275 8.136 1.00 92.75 105 SER A C 1
ATOM 821 O O . SER A 1 105 ? -11.078 -3.714 7.083 1.00 92.75 105 SER A O 1
ATOM 823 N N . LEU A 1 106 ? -9.434 -2.664 8.217 1.00 93.06 106 LEU A N 1
ATOM 824 C CA . LEU A 1 106 ? -8.598 -2.353 7.066 1.00 93.06 106 LEU A CA 1
ATOM 825 C C . LEU A 1 106 ? -8.205 -3.602 6.265 1.00 93.06 106 LEU A C 1
ATOM 827 O O . LEU A 1 106 ? -8.273 -3.575 5.042 1.00 93.06 106 LEU A O 1
ATOM 831 N N . VAL A 1 107 ? -7.872 -4.721 6.923 1.00 95.62 107 VAL A N 1
ATOM 832 C CA . VAL A 1 107 ? -7.580 -5.994 6.231 1.00 95.62 107 VAL A CA 1
ATOM 833 C C . VAL A 1 107 ? -8.744 -6.414 5.330 1.00 95.62 107 VAL A C 1
ATOM 835 O O . VAL A 1 107 ? -8.526 -6.695 4.155 1.00 95.62 107 VAL A O 1
ATOM 838 N N . LYS A 1 108 ? -9.985 -6.391 5.835 1.00 95.38 108 LYS A N 1
ATOM 839 C CA . LYS A 1 108 ? -11.165 -6.753 5.031 1.00 95.38 108 LYS A CA 1
ATOM 840 C C . LYS A 1 108 ? -11.359 -5.823 3.835 1.00 95.38 108 LYS A C 1
ATOM 842 O O . LYS A 1 108 ? -11.707 -6.287 2.751 1.00 95.38 108 LYS A O 1
ATOM 847 N N . GLN A 1 109 ? -11.139 -4.524 4.030 1.00 95.00 109 GLN A N 1
ATOM 848 C CA . GLN A 1 109 ? -11.259 -3.534 2.959 1.00 95.00 109 GLN A CA 1
ATOM 849 C C . GLN A 1 109 ? -10.191 -3.753 1.876 1.00 95.00 109 GLN A C 1
ATOM 851 O O . GLN A 1 109 ? -10.510 -3.767 0.690 1.00 95.00 109 GLN A O 1
ATOM 856 N N . LEU A 1 110 ? -8.946 -4.028 2.273 1.00 95.50 110 LEU A N 1
ATOM 857 C CA . LEU A 1 110 ? -7.843 -4.328 1.358 1.00 95.50 110 LEU A CA 1
ATOM 858 C C . LEU A 1 110 ? -8.035 -5.655 0.607 1.00 95.50 110 LEU A C 1
ATOM 860 O O . LEU A 1 110 ? -7.717 -5.750 -0.575 1.00 95.50 110 LEU A O 1
ATOM 864 N N . GLU A 1 111 ? -8.592 -6.681 1.253 1.00 94.75 111 GLU A N 1
ATOM 865 C CA . GLU A 1 111 ? -8.975 -7.932 0.586 1.00 94.75 111 GLU A CA 1
ATOM 866 C C . GLU A 1 111 ? -10.127 -7.739 -0.408 1.00 94.75 111 GLU A C 1
ATOM 868 O O . GLU A 1 111 ? -10.179 -8.418 -1.436 1.00 94.75 111 GLU A O 1
ATOM 873 N N . GLY A 1 112 ? -11.061 -6.830 -0.109 1.00 93.94 112 GLY A N 1
ATOM 874 C CA . GLY A 1 112 ? -12.069 -6.361 -1.061 1.00 93.94 112 GLY A CA 1
ATOM 875 C C . GLY A 1 112 ? -11.409 -5.724 -2.280 1.00 93.94 112 GLY A C 1
ATOM 876 O O . GLY A 1 112 ? -11.593 -6.201 -3.397 1.00 93.94 112 GLY A O 1
ATOM 877 N N . LEU A 1 113 ? -10.533 -4.748 -2.042 1.00 92.94 113 LEU A N 1
ATOM 878 C CA . LEU A 1 113 ? -9.798 -4.046 -3.090 1.00 92.94 113 LEU A CA 1
ATOM 879 C C . LEU A 1 113 ? -8.967 -4.995 -3.972 1.00 92.94 113 LEU A C 1
ATOM 881 O O . LEU A 1 113 ? -8.988 -4.898 -5.196 1.00 92.94 113 LEU A O 1
ATOM 885 N N . ARG A 1 114 ? -8.270 -5.967 -3.373 1.00 91.25 114 ARG A N 1
ATOM 886 C CA . ARG A 1 114 ? -7.486 -6.965 -4.121 1.00 91.25 114 ARG A CA 1
ATOM 887 C C . ARG A 1 114 ? -8.354 -7.822 -5.047 1.00 91.25 114 ARG A C 1
ATOM 889 O O . ARG A 1 114 ? -7.872 -8.264 -6.087 1.00 91.25 114 ARG A O 1
ATOM 896 N N . ARG A 1 115 ? -9.603 -8.097 -4.654 1.00 90.31 115 ARG A N 1
ATOM 897 C CA . ARG A 1 115 ? -10.566 -8.854 -5.468 1.00 90.31 115 ARG A CA 1
ATOM 898 C C . ARG A 1 115 ? -11.138 -8.011 -6.600 1.00 90.31 115 ARG A C 1
ATOM 900 O O . ARG A 1 115 ? -11.227 -8.532 -7.703 1.00 90.31 115 ARG A O 1
ATOM 907 N N . GLU A 1 116 ? -11.456 -6.740 -6.350 1.00 87.62 116 GLU A N 1
ATOM 908 C CA . GLU A 1 116 ? -11.888 -5.783 -7.388 1.00 87.62 116 GLU A CA 1
ATOM 909 C C . GLU A 1 116 ? -10.858 -5.675 -8.520 1.00 87.62 116 GLU A C 1
ATOM 911 O O . GLU A 1 116 ? -11.215 -5.640 -9.692 1.00 87.62 116 GLU A O 1
ATOM 916 N N . LEU A 1 117 ? -9.573 -5.678 -8.163 1.00 80.31 117 LEU A N 1
ATOM 917 C CA . LEU A 1 117 ? -8.450 -5.562 -9.096 1.00 80.31 117 LEU A CA 1
ATOM 918 C C . LEU A 1 117 ? -7.989 -6.908 -9.667 1.00 80.31 117 LEU A C 1
ATOM 920 O O . LEU A 1 117 ? -6.989 -6.977 -10.384 1.00 80.31 117 LEU A O 1
ATOM 924 N N . SER A 1 118 ? -8.683 -8.002 -9.341 1.00 72.62 118 SER A N 1
ATOM 925 C CA . SER A 1 118 ? -8.467 -9.266 -10.024 1.00 72.62 118 SER A CA 1
ATOM 926 C C . SER A 1 118 ? -9.363 -9.332 -11.249 1.00 72.62 118 SER A C 1
ATOM 928 O O . SER A 1 118 ? -10.579 -9.267 -11.075 1.00 72.62 118 SER A O 1
ATOM 930 N N . PRO A 1 119 ? -8.827 -9.523 -12.474 1.00 56.78 119 PRO A N 1
ATOM 931 C CA . PRO A 1 119 ? -9.678 -9.816 -13.595 1.00 56.78 119 PRO A CA 1
ATOM 932 C C . PRO A 1 119 ? -10.406 -11.097 -13.215 1.00 56.78 119 PRO A C 1
ATOM 934 O O . PRO A 1 119 ? -9.788 -12.105 -12.839 1.00 56.78 119 PRO A O 1
ATOM 937 N N . ALA A 1 120 ? -11.733 -11.031 -13.248 1.00 47.69 120 ALA A N 1
ATOM 938 C CA . ALA A 1 120 ? -12.532 -12.223 -13.394 1.00 47.69 120 ALA A CA 1
ATOM 939 C C . ALA A 1 120 ? -11.888 -12.988 -14.550 1.00 47.69 120 ALA A C 1
ATOM 941 O O . ALA A 1 120 ? -11.763 -12.449 -15.651 1.00 47.69 120 ALA A O 1
ATOM 942 N N . ARG A 1 121 ? -11.373 -14.189 -14.268 1.00 43.94 121 ARG A N 1
ATOM 943 C CA . ARG A 1 12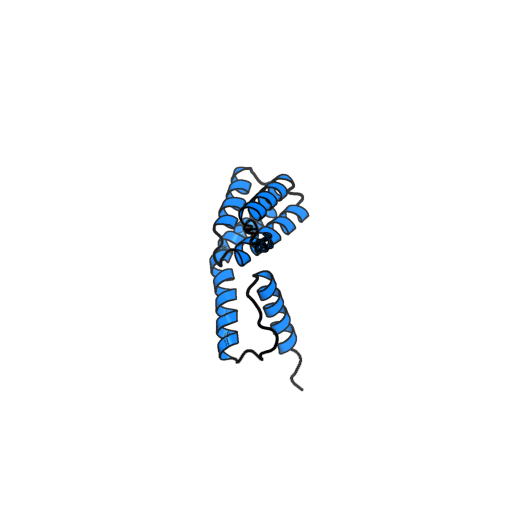1 ? -10.960 -15.136 -15.299 1.00 43.94 121 ARG A CA 1
ATOM 944 C C . ARG A 1 121 ? -12.101 -15.137 -16.309 1.00 43.94 121 ARG A C 1
ATOM 946 O O . ARG A 1 121 ? -13.199 -15.576 -15.977 1.00 43.94 121 ARG A O 1
ATOM 953 N N . VAL A 1 122 ? -11.871 -14.575 -17.492 1.00 45.72 122 VAL A N 1
ATOM 954 C CA . VAL A 1 122 ? -12.767 -14.809 -18.611 1.00 45.72 122 VAL A CA 1
ATOM 955 C C . VAL A 1 122 ? -12.674 -16.311 -18.799 1.00 45.72 122 VAL A C 1
ATOM 957 O O . VAL A 1 122 ? -11.602 -16.831 -19.115 1.00 45.72 122 VAL A O 1
ATOM 960 N N . ASP A 1 123 ? -13.754 -17.007 -18.461 1.00 45.38 123 ASP A N 1
ATOM 961 C CA . ASP A 1 123 ? -13.930 -18.434 -18.678 1.00 45.38 123 ASP A CA 1
ATOM 962 C C . ASP A 1 123 ? -14.013 -18.644 -20.193 1.00 45.38 123 ASP A C 1
ATOM 964 O O . ASP A 1 123 ? -15.067 -18.838 -20.791 1.00 45.38 123 ASP A O 1
ATOM 968 N N . GLY A 1 124 ? -12.864 -18.494 -20.848 1.00 47.94 124 GLY A N 1
ATOM 969 C CA . GLY A 1 124 ? -12.618 -18.910 -22.211 1.00 47.94 124 GLY A CA 1
ATOM 970 C C . GLY A 1 124 ? -12.415 -20.413 -22.218 1.00 47.94 124 GLY A C 1
ATOM 971 O O . GLY A 1 124 ? -11.376 -20.888 -22.660 1.00 47.94 124 GLY A O 1
ATOM 972 N N . SER A 1 125 ? -13.382 -21.167 -21.695 1.00 41.59 125 SER A N 1
ATOM 973 C CA . SER A 1 125 ? -13.509 -22.572 -22.049 1.00 41.59 125 SER A CA 1
ATOM 974 C C . SER A 1 125 ? -13.809 -22.614 -23.550 1.00 41.59 125 SER A C 1
ATOM 976 O O . SER A 1 125 ? -14.871 -22.129 -23.959 1.00 41.59 125 SER A O 1
ATOM 978 N N . PRO A 1 126 ? -12.919 -23.154 -24.407 1.00 46.81 126 PRO A N 1
ATOM 979 C CA . PRO A 1 126 ? -13.275 -23.390 -25.793 1.00 46.81 126 PRO A CA 1
ATOM 980 C C . PRO A 1 126 ? -14.423 -24.397 -25.767 1.00 46.81 126 PRO A C 1
ATOM 982 O O . PRO A 1 126 ? -14.244 -25.558 -25.394 1.00 46.81 126 PRO A O 1
ATOM 985 N N . ARG A 1 127 ? -15.637 -23.938 -26.092 1.00 52.03 127 ARG A N 1
ATOM 986 C CA . ARG A 1 127 ? -16.781 -24.826 -26.286 1.00 52.03 127 ARG A CA 1
ATOM 987 C C . ARG A 1 127 ? -16.351 -25.854 -27.329 1.00 52.03 127 ARG A C 1
ATOM 989 O O . ARG A 1 127 ? -16.155 -25.500 -28.489 1.00 52.03 127 ARG A O 1
ATOM 996 N N . LYS A 1 128 ? -16.165 -27.109 -26.905 1.00 53.94 128 LYS A N 1
ATOM 997 C CA . LYS A 1 128 ? -16.025 -28.254 -27.813 1.00 53.94 128 LYS A CA 1
ATOM 998 C C . LYS A 1 128 ? -17.129 -28.132 -28.872 1.00 53.94 128 LYS A C 1
ATOM 1000 O O . LYS A 1 128 ? -18.290 -27.999 -28.472 1.00 53.94 128 LYS A O 1
ATOM 1005 N N . PRO A 1 129 ? -16.821 -28.168 -30.178 1.00 52.81 129 PRO A N 1
ATOM 1006 C CA . PRO A 1 129 ? -17.873 -28.272 -31.172 1.00 52.81 129 PRO A CA 1
ATOM 1007 C C . PRO A 1 129 ? -18.634 -29.575 -30.911 1.00 52.81 129 PRO A C 1
ATOM 1009 O O . PRO A 1 129 ? -18.034 -30.638 -30.723 1.00 52.81 129 PRO A O 1
ATOM 1012 N N . ALA A 1 130 ? -19.957 -29.464 -30.805 1.00 60.19 130 ALA A N 1
ATOM 1013 C CA . ALA A 1 130 ? -20.834 -30.611 -30.651 1.00 60.19 130 ALA A CA 1
ATOM 1014 C C . ALA A 1 130 ? -20.636 -31.565 -31.844 1.00 60.19 130 ALA A C 1
ATOM 1016 O O . ALA A 1 130 ? -20.472 -31.094 -32.972 1.00 60.19 130 ALA A O 1
ATOM 1017 N N . PRO A 1 131 ? -20.645 -32.891 -31.630 1.00 56.75 131 PRO A N 1
ATOM 1018 C CA . PRO A 1 131 ? -20.577 -33.832 -32.734 1.00 56.75 131 PRO A CA 1
ATOM 1019 C C . PRO A 1 131 ? -21.837 -33.677 -33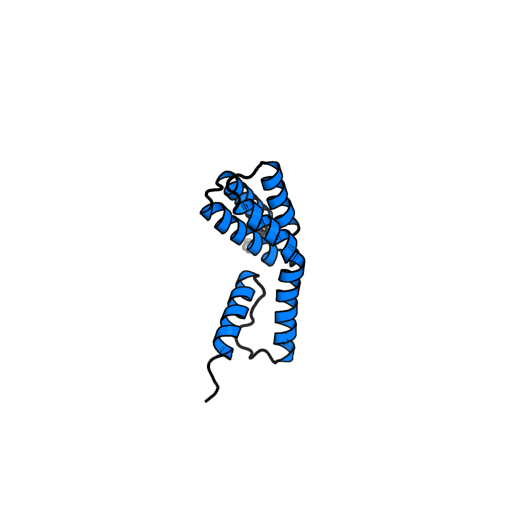.587 1.00 56.75 131 PRO A C 1
ATOM 1021 O O . PRO A 1 131 ? -22.957 -33.792 -33.085 1.00 56.75 131 PRO A O 1
ATOM 1024 N N . ILE A 1 132 ? -21.645 -33.412 -34.878 1.00 59.16 132 ILE A N 1
ATOM 1025 C CA . ILE A 1 132 ? -22.711 -33.440 -35.875 1.00 59.16 132 ILE A CA 1
ATOM 1026 C C . ILE A 1 132 ? -23.176 -34.897 -35.968 1.00 59.16 132 ILE A C 1
ATOM 1028 O O . ILE A 1 132 ? -22.544 -35.729 -36.612 1.00 59.16 132 ILE A O 1
ATOM 1032 N N . LYS A 1 133 ? -24.262 -35.229 -35.270 1.00 52.53 133 LYS A N 1
ATOM 1033 C CA . LYS A 1 133 ? -25.114 -36.356 -35.643 1.00 52.53 133 LYS A CA 1
ATOM 1034 C C . LYS A 1 133 ? -26.097 -35.831 -36.675 1.00 52.53 133 LYS A C 1
ATOM 1036 O O . LYS A 1 133 ? -26.800 -34.873 -36.367 1.00 52.53 133 LYS A O 1
ATOM 1041 N N . THR A 1 134 ? -26.143 -36.454 -37.848 1.00 48.06 134 THR A N 1
ATOM 1042 C CA . THR A 1 134 ? -27.350 -37.022 -38.487 1.00 48.06 134 THR A CA 1
ATOM 1043 C C . THR A 1 134 ? -26.909 -37.520 -39.874 1.00 48.06 134 THR A C 1
ATOM 1045 O O . THR A 1 134 ? -26.423 -36.712 -40.654 1.00 48.06 134 THR A O 1
ATOM 1048 N N . THR A 1 135 ? -26.683 -38.823 -40.065 1.00 53.38 135 THR A N 1
ATOM 1049 C CA . THR A 1 135 ? -27.640 -39.900 -40.421 1.00 53.38 135 THR A CA 1
ATOM 1050 C C . THR A 1 135 ? -27.780 -40.018 -41.941 1.00 53.38 135 THR A C 1
ATOM 1052 O O . THR A 1 135 ? -28.182 -39.043 -42.560 1.00 53.38 135 THR A O 1
ATOM 1055 N N . ASP A 1 136 ? -27.403 -41.205 -42.432 1.00 47.66 136 ASP A N 1
ATOM 1056 C CA . ASP A 1 136 ? -27.709 -41.895 -43.706 1.00 47.66 136 ASP A CA 1
ATOM 1057 C C . ASP A 1 136 ? -28.025 -41.057 -44.961 1.00 47.66 136 ASP A C 1
ATOM 1059 O O . ASP A 1 136 ? -29.105 -40.425 -45.021 1.00 47.66 136 ASP A O 1
#

Secondary structure (DSSP, 8-state):
---SHHHHHHHHHHHHHHHTTPPPPTT----HHHHHHHHHHHHHHHHHHHHHHHHHHHHHHSS---HHHHHHHHHHHHT-SSHHHHHHHHHHHHHHHHHHTT-HHHHHHHHHHHHHTSPP--------PPP-----

Organism: Pythium insidiosum (NCBI:txid114742)

pLDDT: mean 73.55, std 19.89, range [38.19, 95.62]

Foldseek 3Di:
DDDDVPVVVVVVLVVLCVLLPPDDDPDDPQDPVRVVVSVCLSVVLCVVLVVLLVLLLVQLQDLDHDPVNLVSNLVSLVPRDDDLSNSLSSLVVSLVSNVVSVVVVSNVVSVVSSVVSDPPPPPPPPPDPDDDDDDD